Protein AF-A0A8A2VQ12-F1 (afdb_monomer)

Solvent-accessible surface area (backbone atoms only — not comparable to full-atom values): 3590 Å² total; per-residue (Å²): 136,65,42,25,41,33,42,43,91,81,82,66,48,73,45,83,32,44,61,74,51,48,55,50,32,49,76,64,9,38,93,88,78,54,48,81,51,56,76,87,39,43,50,69,54,64,91,81,83,78,94,69,92,75,88,129

InterPro domains:
  IPR055982 Protein of unknown function DUF7560 [PF24441] (1-43)

Nearest PDB structures (foldseek):
  8c6j-assembly1_v  TM=5.526E-01  e=9.599E-01  Homo sapiens
  8i0t-assembly1_r  TM=5.174E-01  e=2.087E+00  Homo sapiens
  8i0v-assembly1_q  TM=5.460E-01  e=3.077E+00  Homo sapiens
  9esi-assembly1_S  TM=6.150E-01  e=5.165E+00  Schizosaccharomyces pombe
  8i0t-assembly1_q  TM=5.484E-01  e=5.879E+00  Homo sapiens

Foldseek 3Di:
DWWWWAADPPVRDTDIDDPVRVVVCQVQPHPVPRDHDDPVRIHTPPPPDDDDDDDD

Mean predicted aligned error: 7.62 Å

Structure (mmCIF, N/CA/C/O 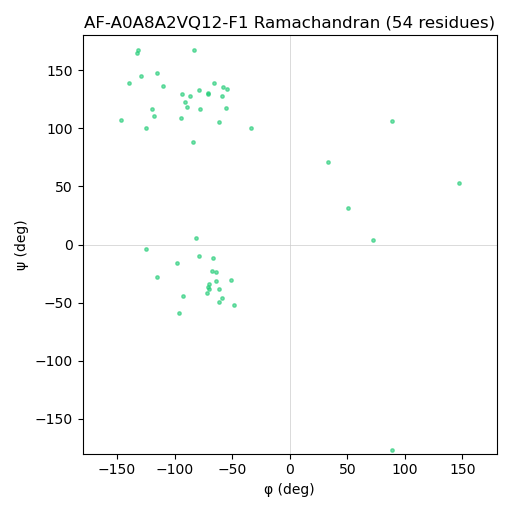backbone):
data_AF-A0A8A2VQ12-F1
#
_entry.id   AF-A0A8A2VQ12-F1
#
loop_
_atom_site.group_PDB
_atom_site.id
_atom_site.type_symbol
_atom_site.label_atom_id
_atom_site.label_alt_id
_atom_site.label_comp_id
_atom_site.label_asym_id
_atom_site.label_entity_id
_atom_site.label_seq_id
_atom_site.pdbx_PDB_ins_code
_atom_site.Cartn_x
_atom_site.Cartn_y
_atom_site.Cartn_z
_atom_site.occupancy
_atom_site.B_iso_or_equiv
_atom_site.auth_seq_id
_atom_site.auth_comp_id
_atom_site.auth_asym_id
_atom_site.auth_atom_id
_atom_site.pdbx_PDB_model_num
ATOM 1 N N . MET A 1 1 ? 2.980 -7.746 12.694 1.00 62.56 1 MET A N 1
ATOM 2 C CA . MET A 1 1 ? 2.317 -6.919 11.665 1.00 62.56 1 MET A CA 1
ATOM 3 C C . MET A 1 1 ? 2.873 -7.356 10.326 1.00 62.56 1 MET A C 1
ATOM 5 O O . MET A 1 1 ? 4.089 -7.341 10.185 1.00 62.56 1 MET A O 1
ATOM 9 N N . THR A 1 2 ? 2.023 -7.826 9.414 1.00 78.88 2 THR A N 1
ATOM 10 C CA . THR A 1 2 ? 2.441 -8.232 8.064 1.00 78.88 2 THR A CA 1
ATOM 11 C C . THR A 1 2 ? 2.614 -6.987 7.204 1.00 78.88 2 THR A C 1
ATOM 13 O O . THR A 1 2 ? 1.752 -6.103 7.218 1.00 78.88 2 THR A O 1
ATOM 16 N N . THR A 1 3 ? 3.729 -6.919 6.483 1.00 84.62 3 THR A N 1
ATOM 17 C CA . THR A 1 3 ? 4.017 -5.845 5.534 1.00 84.62 3 THR A CA 1
ATOM 18 C C . THR A 1 3 ? 3.958 -6.421 4.128 1.00 84.62 3 THR A C 1
ATOM 20 O O . THR A 1 3 ? 4.479 -7.504 3.864 1.00 84.62 3 THR A O 1
ATOM 23 N N . TYR A 1 4 ? 3.320 -5.687 3.228 1.00 89.62 4 TYR A N 1
ATOM 24 C CA . TYR A 1 4 ? 3.230 -6.012 1.815 1.00 89.62 4 TYR A CA 1
ATOM 25 C C . TYR A 1 4 ? 3.955 -4.940 1.010 1.00 89.62 4 TYR A C 1
ATOM 27 O O . TYR A 1 4 ? 3.951 -3.768 1.374 1.00 89.62 4 TYR A O 1
ATOM 35 N N . GLU A 1 5 ? 4.544 -5.320 -0.107 1.00 92.25 5 GLU A N 1
ATOM 36 C CA . GLU A 1 5 ? 5.031 -4.399 -1.116 1.00 92.25 5 GLU A CA 1
ATOM 37 C C . GLU A 1 5 ? 3.945 -4.228 -2.178 1.00 92.25 5 GLU A C 1
ATOM 39 O O . GLU A 1 5 ? 3.628 -5.149 -2.932 1.00 92.25 5 GLU A O 1
ATOM 44 N N . PHE A 1 6 ? 3.325 -3.051 -2.205 1.00 92.31 6 PHE A N 1
ATOM 45 C CA . PHE A 1 6 ? 2.352 -2.695 -3.228 1.00 92.31 6 PHE A CA 1
ATOM 46 C C . PHE A 1 6 ? 3.070 -2.114 -4.442 1.00 92.31 6 PHE A C 1
ATOM 48 O O . PHE A 1 6 ? 3.798 -1.133 -4.292 1.00 92.31 6 PHE A O 1
ATOM 55 N N . THR A 1 7 ? 2.807 -2.647 -5.637 1.00 93.56 7 THR A N 1
ATOM 56 C CA . THR A 1 7 ? 3.294 -2.086 -6.905 1.00 93.56 7 THR A CA 1
ATOM 57 C C . THR A 1 7 ? 2.130 -1.693 -7.806 1.00 93.56 7 THR A C 1
ATOM 59 O O . THR A 1 7 ? 1.372 -2.537 -8.275 1.00 93.56 7 THR A O 1
ATOM 62 N N . CYS A 1 8 ? 2.001 -0.399 -8.106 1.00 93.62 8 CYS A N 1
ATOM 63 C CA . CYS A 1 8 ? 0.972 0.068 -9.037 1.00 93.62 8 CYS A CA 1
ATOM 6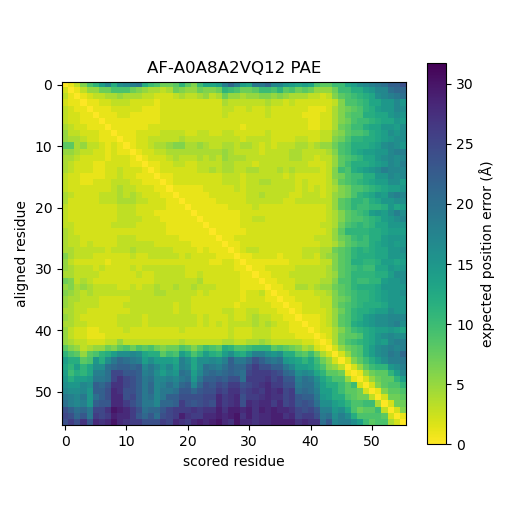4 C C . CYS A 1 8 ? 1.305 -0.353 -10.486 1.00 93.62 8 CYS A C 1
ATOM 66 O O . CYS A 1 8 ? 2.404 -0.041 -10.944 1.00 93.62 8 CYS A O 1
ATOM 68 N N . PRO A 1 9 ? 0.376 -0.958 -11.251 1.00 90.38 9 PRO A N 1
ATOM 69 C CA . PRO A 1 9 ? 0.630 -1.362 -12.641 1.00 90.38 9 PRO A CA 1
ATOM 70 C C . PRO A 1 9 ? 0.821 -0.180 -13.606 1.00 90.38 9 PRO A C 1
ATOM 72 O O . PRO A 1 9 ? 1.447 -0.332 -14.649 1.00 90.38 9 PRO A O 1
ATOM 75 N N . ASP A 1 10 ? 0.299 0.996 -13.257 1.00 92.00 10 ASP A N 1
ATOM 76 C CA . ASP A 1 10 ? 0.270 2.171 -14.132 1.00 92.00 10 ASP A CA 1
ATOM 77 C C . ASP A 1 10 ? 1.452 3.103 -13.834 1.00 92.00 10 ASP A C 1
ATOM 79 O O . ASP A 1 10 ? 2.354 3.295 -14.647 1.00 92.00 10 ASP A O 1
ATOM 83 N N . CYS A 1 11 ? 1.536 3.583 -12.591 1.00 93.38 11 CYS A N 1
ATOM 84 C CA . CYS A 1 11 ? 2.626 4.458 -12.162 1.00 93.38 11 CYS A CA 1
ATOM 85 C C . CYS A 1 11 ? 3.930 3.715 -11.865 1.00 93.38 11 CYS A C 1
ATOM 87 O O . CYS A 1 11 ? 4.947 4.362 -11.609 1.00 93.38 11 CYS A O 1
ATOM 89 N N . ARG A 1 12 ? 3.895 2.376 -11.819 1.00 8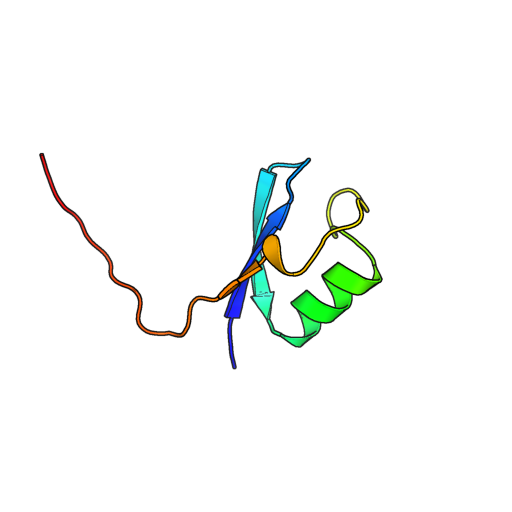9.75 12 ARG A N 1
ATOM 90 C CA . ARG A 1 12 ? 5.037 1.503 -11.492 1.00 89.75 12 ARG A CA 1
ATOM 91 C C . ARG A 1 12 ? 5.762 1.900 -10.205 1.00 89.75 12 ARG A C 1
ATOM 93 O O . ARG A 1 12 ? 6.971 1.730 -10.071 1.00 89.75 12 ARG A O 1
ATOM 100 N N . ARG A 1 13 ? 5.011 2.452 -9.248 1.00 88.75 13 ARG A N 1
ATOM 101 C CA . ARG A 1 13 ? 5.516 2.843 -7.933 1.00 88.75 13 ARG A CA 1
ATOM 102 C C . ARG A 1 13 ? 5.361 1.673 -6.971 1.00 88.75 13 ARG A C 1
ATOM 104 O O . ARG A 1 13 ? 4.237 1.220 -6.770 1.00 88.75 13 ARG A O 1
ATOM 111 N N . ALA A 1 14 ? 6.476 1.252 -6.381 1.00 90.44 14 ALA A N 1
ATOM 112 C CA . ALA A 1 14 ? 6.515 0.296 -5.283 1.00 90.44 14 ALA A CA 1
ATOM 113 C C . ALA A 1 14 ? 6.537 1.040 -3.939 1.00 90.44 14 ALA A C 1
ATOM 115 O O . ALA A 1 14 ? 7.342 1.961 -3.767 1.00 90.44 14 ALA A O 1
ATOM 116 N N . ILE A 1 15 ? 5.649 0.676 -3.012 1.00 89.44 15 ILE A N 1
ATOM 117 C CA . ILE A 1 15 ? 5.623 1.206 -1.641 1.00 89.44 15 ILE A CA 1
ATOM 118 C C . ILE A 1 15 ? 5.312 0.094 -0.629 1.00 89.44 15 ILE A C 1
ATOM 120 O O . ILE A 1 15 ? 4.427 -0.728 -0.880 1.00 89.44 15 ILE A O 1
ATOM 124 N N . PRO A 1 16 ? 5.986 0.077 0.534 1.00 90.00 16 PRO A N 1
ATOM 125 C CA . PRO A 1 16 ? 5.618 -0.814 1.621 1.00 90.00 16 PRO A CA 1
ATOM 126 C C . PRO A 1 16 ? 4.300 -0.346 2.243 1.00 90.00 16 PRO A C 1
ATOM 128 O O . PRO A 1 16 ? 4.134 0.823 2.597 1.00 90.00 16 PRO A O 1
ATOM 131 N N . VAL A 1 17 ? 3.359 -1.268 2.389 1.00 90.44 17 VAL A N 1
ATOM 132 C CA . VAL A 1 17 ? 2.044 -1.036 2.976 1.00 90.44 17 VAL A CA 1
ATOM 133 C C . VAL A 1 17 ? 1.777 -2.071 4.059 1.00 90.44 17 VAL A C 1
ATOM 135 O O . VAL A 1 17 ? 2.185 -3.227 3.973 1.00 90.44 17 VAL A O 1
ATOM 138 N N . THR A 1 18 ? 1.081 -1.657 5.106 1.00 92.12 18 THR A N 1
ATOM 139 C CA . THR A 1 18 ? 0.564 -2.584 6.116 1.00 92.12 18 THR A CA 1
ATOM 140 C C . THR A 1 18 ? -0.757 -3.193 5.651 1.00 92.12 18 THR A C 1
ATOM 142 O O . THR A 1 18 ? -1.373 -2.708 4.704 1.00 92.12 18 THR A O 1
ATOM 145 N N . ASP A 1 19 ? -1.221 -4.233 6.337 1.00 89.94 19 ASP A N 1
ATOM 146 C CA . ASP A 1 19 ? -2.530 -4.849 6.093 1.00 89.94 19 ASP A CA 1
ATOM 147 C C . ASP A 1 19 ? -3.705 -3.840 5.992 1.00 89.94 19 ASP A C 1
ATOM 149 O O . ASP A 1 19 ? -4.346 -3.796 4.941 1.00 89.94 19 ASP A O 1
ATOM 153 N N . PRO A 1 20 ? -3.930 -2.913 6.953 1.00 91.69 20 PRO A N 1
ATOM 154 C CA . PRO A 1 20 ? -4.996 -1.913 6.817 1.00 91.69 20 PRO A CA 1
ATOM 155 C C . PRO A 1 20 ? -4.778 -0.948 5.641 1.00 91.69 20 PRO A C 1
ATOM 157 O O . PRO A 1 20 ? -5.739 -0.486 5.027 1.00 91.69 20 PRO A O 1
ATOM 160 N N . MET A 1 21 ? -3.523 -0.646 5.290 1.00 91.06 21 MET A N 1
ATOM 161 C CA . MET A 1 21 ? -3.214 0.197 4.130 1.00 91.06 21 MET A CA 1
ATOM 162 C C . MET A 1 21 ? -3.498 -0.526 2.812 1.00 91.06 21 MET A C 1
ATOM 164 O O . MET A 1 21 ? -3.958 0.111 1.864 1.00 91.06 21 MET A O 1
ATOM 168 N N . ARG A 1 22 ? -3.251 -1.838 2.741 1.00 92.06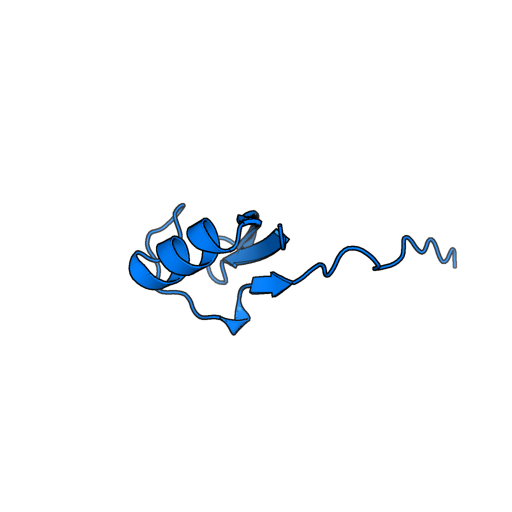 22 ARG A N 1
ATOM 169 C CA . ARG A 1 22 ? -3.592 -2.672 1.584 1.00 92.06 22 ARG A CA 1
ATOM 170 C C . ARG A 1 22 ? -5.098 -2.675 1.350 1.00 92.06 22 ARG A C 1
ATOM 172 O O . ARG A 1 22 ? -5.521 -2.371 0.237 1.00 92.06 22 ARG A O 1
ATOM 179 N N . GLU A 1 23 ? -5.892 -2.930 2.387 1.00 92.00 23 GLU A N 1
A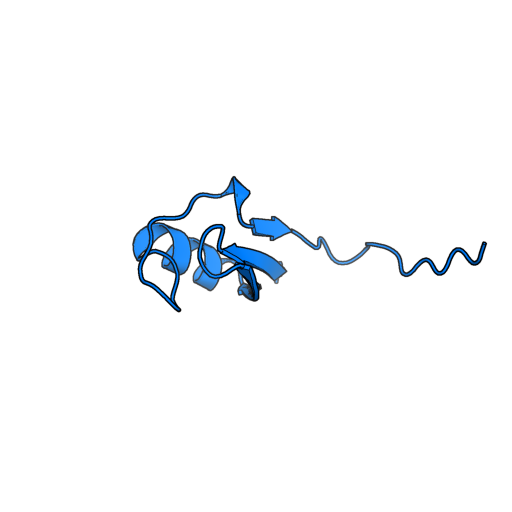TOM 180 C CA . GLU A 1 23 ? -7.359 -2.900 2.291 1.00 92.00 23 GLU A CA 1
ATOM 181 C C . GLU A 1 23 ? -7.864 -1.526 1.828 1.00 92.00 23 GLU A C 1
ATOM 183 O O . GLU A 1 23 ? -8.640 -1.429 0.875 1.00 92.00 23 GLU A O 1
ATOM 188 N N . ALA A 1 24 ? -7.343 -0.442 2.415 1.00 92.94 24 ALA A N 1
ATOM 189 C CA . ALA A 1 24 ? -7.686 0.915 1.997 1.00 92.94 24 ALA A CA 1
ATOM 190 C C . ALA A 1 24 ? -7.292 1.202 0.538 1.00 92.94 24 ALA A C 1
ATOM 192 O O . ALA A 1 24 ? -8.045 1.855 -0.183 1.00 92.94 24 ALA A O 1
ATOM 193 N N . THR A 1 25 ? -6.142 0.699 0.087 1.00 91.88 25 THR A N 1
ATOM 194 C CA . THR A 1 25 ? -5.655 0.874 -1.290 1.00 91.88 25 THR A CA 1
ATOM 195 C C . THR A 1 25 ? -6.493 0.072 -2.289 1.00 91.88 25 THR A C 1
ATOM 197 O O . THR A 1 25 ? -6.728 0.534 -3.400 1.00 91.88 25 THR A O 1
ATOM 200 N N . MET A 1 26 ? -7.007 -1.101 -1.913 1.00 92.19 26 MET A N 1
ATOM 201 C CA . MET A 1 26 ? -7.951 -1.844 -2.757 1.00 92.19 26 MET A CA 1
ATOM 202 C C . MET A 1 26 ? -9.319 -1.158 -2.832 1.00 92.19 26 MET A C 1
ATOM 204 O O . MET A 1 26 ? -9.917 -1.116 -3.904 1.00 92.19 26 MET A O 1
ATOM 208 N N . ALA A 1 27 ? -9.794 -0.582 -1.724 1.00 94.19 27 ALA A N 1
ATOM 209 C CA . ALA A 1 27 ? -11.079 0.113 -1.678 1.00 94.19 27 ALA A CA 1
ATOM 210 C C . ALA A 1 27 ? -11.066 1.458 -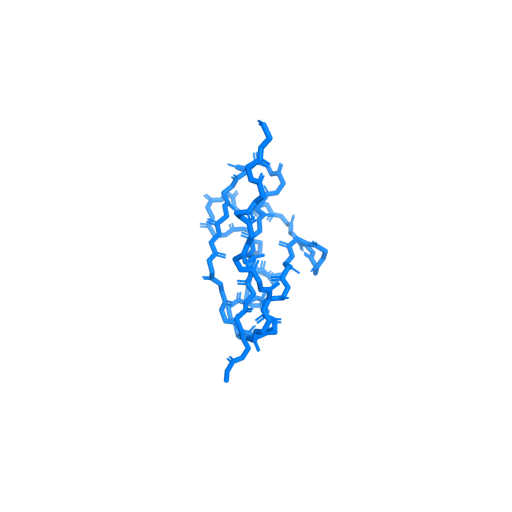2.428 1.00 94.19 27 ALA A C 1
ATOM 212 O O . ALA A 1 27 ? -12.020 1.780 -3.130 1.00 94.19 27 ALA A O 1
ATOM 213 N N . ASN A 1 28 ? -9.992 2.242 -2.286 1.00 93.06 28 ASN A N 1
ATOM 214 C CA . ASN A 1 28 ? -9.895 3.593 -2.854 1.00 93.06 28 ASN A CA 1
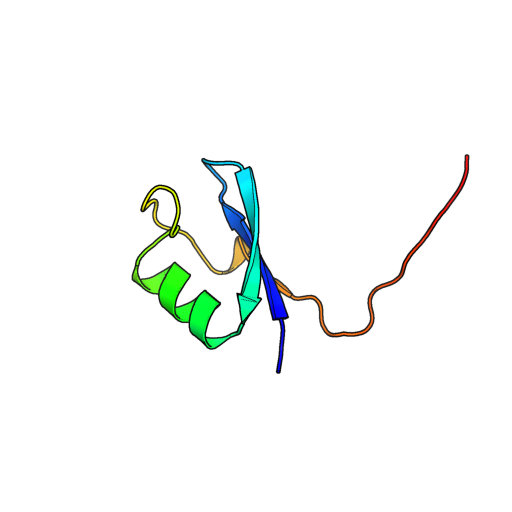ATOM 215 C C . ASN A 1 28 ? -9.125 3.643 -4.184 1.00 93.06 28 ASN A C 1
ATOM 217 O O . ASN A 1 28 ? -9.213 4.632 -4.907 1.00 93.06 28 ASN A O 1
ATOM 221 N N . GLY A 1 29 ? -8.366 2.598 -4.515 1.00 91.88 29 GLY A N 1
ATOM 222 C CA . GLY A 1 29 ? -7.418 2.607 -5.623 1.00 91.88 29 GLY A CA 1
ATOM 223 C C . GLY A 1 29 ? -6.026 3.095 -5.211 1.00 91.88 29 GLY A C 1
ATOM 224 O O . GLY A 1 29 ? -5.730 3.363 -4.045 1.00 91.88 29 GLY A O 1
ATOM 225 N N . CYS A 1 30 ? -5.132 3.191 -6.192 1.00 92.56 30 CYS A N 1
ATOM 226 C CA . CYS A 1 30 ? -3.752 3.602 -5.977 1.00 92.56 30 CYS A CA 1
ATOM 227 C C . CYS A 1 30 ? -3.686 5.010 -5.348 1.00 92.56 30 CYS A C 1
ATOM 229 O O . CYS A 1 30 ? -4.206 5.949 -5.947 1.00 92.56 30 CYS A O 1
ATOM 231 N N . PRO A 1 31 ? -2.967 5.218 -4.230 1.00 89.06 31 PRO A N 1
ATOM 232 C CA . PRO A 1 31 ? -2.873 6.532 -3.584 1.00 89.06 31 PRO A CA 1
ATOM 233 C C . PRO A 1 31 ? -2.132 7.590 -4.421 1.00 89.06 31 PRO A C 1
ATOM 235 O O . PRO A 1 31 ? -2.153 8.765 -4.077 1.00 89.06 31 PRO A O 1
ATOM 238 N N . VAL A 1 32 ? -1.454 7.185 -5.502 1.00 89.62 32 VAL A N 1
ATOM 239 C CA . VAL A 1 32 ? -0.694 8.089 -6.380 1.00 89.62 32 VAL A CA 1
ATOM 240 C C . VAL A 1 32 ? -1.537 8.581 -7.557 1.00 89.62 32 VAL A C 1
ATOM 242 O O . VAL A 1 32 ? -1.498 9.762 -7.879 1.00 89.62 32 VAL A O 1
ATOM 245 N N . CYS A 1 33 ? -2.287 7.691 -8.214 1.00 93.81 33 CYS A N 1
ATOM 246 C CA . CYS A 1 33 ? -3.030 8.011 -9.441 1.00 93.81 33 CYS A CA 1
ATOM 247 C C . CYS A 1 33 ? -4.530 7.706 -9.391 1.00 93.81 33 CYS A C 1
ATOM 249 O O . CYS A 1 33 ? -5.231 7.962 -10.364 1.00 93.81 33 CYS A O 1
ATOM 251 N N . GLY A 1 34 ? -5.029 7.118 -8.304 1.00 91.00 34 GLY A N 1
ATOM 252 C CA . GLY A 1 34 ? -6.439 6.761 -8.129 1.00 91.00 34 GLY A CA 1
ATOM 253 C C . GLY A 1 34 ? -6.918 5.567 -8.961 1.00 91.00 34 GLY A C 1
ATOM 254 O O . GLY A 1 34 ? -8.101 5.243 -8.934 1.00 91.00 34 GLY A O 1
ATOM 255 N N . ARG A 1 35 ? -6.040 4.887 -9.711 1.00 92.50 35 ARG A N 1
ATOM 256 C CA . ARG A 1 35 ? -6.431 3.710 -10.502 1.00 92.50 35 ARG A CA 1
ATOM 257 C C . ARG A 1 35 ? -6.864 2.559 -9.596 1.00 92.50 35 ARG A C 1
ATOM 259 O O . ARG A 1 35 ? -6.202 2.276 -8.602 1.00 92.50 35 ARG A O 1
ATOM 266 N N . SER A 1 36 ? -7.926 1.858 -9.981 1.00 93.50 36 SER A N 1
ATOM 267 C CA . SER A 1 36 ? -8.351 0.617 -9.334 1.00 93.50 36 SER A CA 1
ATOM 268 C C . SER A 1 36 ? -7.233 -0.422 -9.363 1.00 93.50 36 SER A C 1
ATOM 270 O O . SER A 1 36 ? -6.575 -0.617 -10.386 1.00 93.50 36 SER A O 1
ATOM 272 N N . VAL A 1 37 ? -7.028 -1.084 -8.231 1.00 92.31 37 VAL A N 1
ATOM 273 C CA . VAL A 1 37 ? -5.990 -2.097 -8.034 1.00 92.31 37 VAL A CA 1
ATOM 274 C C . VAL A 1 37 ? -6.590 -3.326 -7.367 1.00 92.31 37 VAL A C 1
ATOM 276 O O . VAL A 1 37 ? -7.698 -3.284 -6.840 1.00 92.31 37 VAL A O 1
ATOM 279 N N . SER A 1 38 ? -5.871 -4.439 -7.406 1.00 91.38 38 SER A N 1
ATOM 280 C CA . SER A 1 38 ? -6.318 -5.721 -6.869 1.00 91.38 38 SER A CA 1
ATOM 281 C C . SER A 1 38 ? -5.242 -6.354 -5.997 1.00 91.38 38 SER A C 1
ATOM 283 O O . SER A 1 38 ? -4.086 -5.935 -6.016 1.00 91.38 38 SER A O 1
ATOM 285 N N . ALA A 1 39 ? -5.634 -7.388 -5.254 1.00 89.44 39 ALA A N 1
ATOM 286 C CA . ALA A 1 39 ? -4.775 -8.152 -4.352 1.00 89.44 39 ALA A CA 1
ATOM 287 C C . ALA A 1 39 ? -3.464 -8.651 -4.988 1.00 89.44 39 ALA A C 1
ATOM 289 O O . ALA A 1 39 ? -2.465 -8.747 -4.286 1.00 89.44 39 ALA A O 1
ATOM 290 N N . ASP A 1 40 ? -3.470 -8.928 -6.295 1.00 90.44 40 ASP A N 1
ATOM 291 C CA . ASP A 1 40 ? -2.313 -9.391 -7.073 1.00 90.44 40 ASP A CA 1
ATOM 292 C C . ASP A 1 40 ? -1.171 -8.359 -7.137 1.00 90.44 40 ASP A C 1
ATOM 294 O O . ASP A 1 40 ? -0.002 -8.698 -7.275 1.00 90.44 40 ASP A O 1
ATOM 298 N N . HIS A 1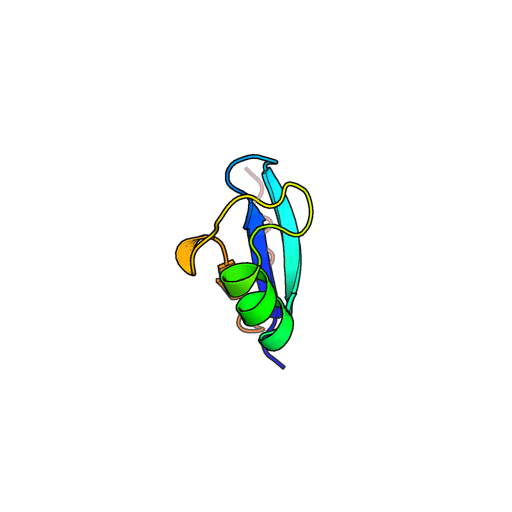 41 ? -1.492 -7.077 -6.949 1.00 91.69 41 HIS A N 1
ATOM 299 C CA . HIS A 1 41 ? -0.509 -5.993 -6.935 1.00 91.69 41 HIS A CA 1
ATOM 300 C C . HIS A 1 41 ? 0.220 -5.839 -5.592 1.00 91.69 41 HIS A C 1
ATOM 302 O O . HIS A 1 41 ? 0.984 -4.887 -5.423 1.00 91.69 41 HIS A O 1
ATOM 308 N N . PHE A 1 42 ? -0.019 -6.739 -4.634 1.00 91.38 42 PHE A N 1
ATOM 309 C CA . PHE A 1 42 ? 0.594 -6.727 -3.309 1.00 91.38 42 PHE A CA 1
ATOM 310 C C . PHE A 1 42 ? 1.417 -8.000 -3.101 1.00 91.38 42 PHE A C 1
ATOM 312 O O . PHE A 1 42 ? 0.863 -9.085 -2.928 1.00 91.38 42 PHE A O 1
ATOM 319 N N . ALA A 1 43 ? 2.741 -7.868 -3.056 1.00 88.44 43 ALA A N 1
ATOM 320 C CA . ALA A 1 43 ? 3.640 -8.961 -2.704 1.00 88.44 43 ALA A CA 1
ATOM 321 C C . ALA A 1 43 ? 3.849 -8.981 -1.182 1.00 88.44 43 ALA A C 1
ATOM 323 O O . ALA A 1 43 ? 4.332 -8.013 -0.605 1.00 88.44 43 ALA A O 1
ATOM 324 N N . GLY A 1 44 ? 3.461 -10.054 -0.494 1.00 79.62 44 GLY A N 1
ATOM 325 C CA . GLY A 1 44 ? 3.697 -10.174 0.948 1.00 79.62 44 GLY A CA 1
ATOM 326 C C . GLY A 1 44 ? 5.140 -10.564 1.250 1.00 79.62 44 GLY A C 1
ATOM 327 O O . GLY A 1 44 ? 5.534 -11.685 0.930 1.00 79.62 44 GLY A O 1
ATOM 328 N N . ASP A 1 45 ? 5.899 -9.698 1.928 1.00 60.84 45 ASP A N 1
ATOM 329 C CA . 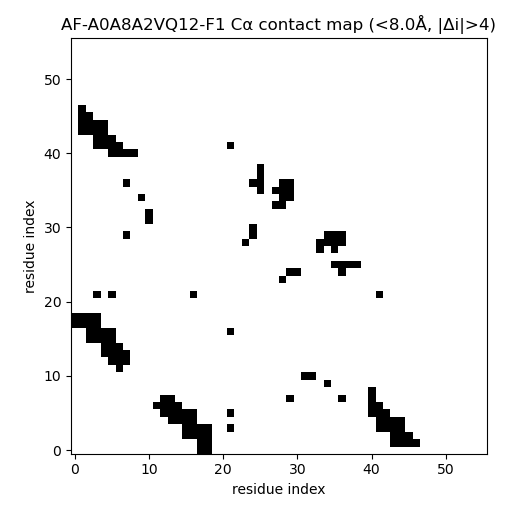ASP A 1 45 ? 7.119 -10.133 2.611 1.00 60.84 45 ASP A CA 1
ATOM 330 C C . ASP A 1 45 ? 6.682 -10.683 3.970 1.00 60.84 45 ASP A C 1
ATOM 332 O O . ASP A 1 45 ? 6.546 -9.978 4.975 1.00 60.84 45 ASP A O 1
ATOM 336 N N . SER A 1 46 ? 6.368 -11.978 3.992 1.00 53.69 46 SER A N 1
ATOM 337 C CA . SER A 1 46 ? 6.388 -12.701 5.259 1.00 53.69 46 SER A CA 1
ATOM 338 C C . SER A 1 46 ? 7.830 -12.616 5.739 1.00 53.69 46 SER A C 1
ATOM 340 O O . SER A 1 46 ? 8.677 -13.263 5.134 1.00 53.69 46 SER A O 1
ATOM 342 N N . VAL A 1 47 ? 8.109 -11.778 6.744 1.00 54.44 47 VAL A N 1
ATOM 343 C CA . VAL A 1 47 ? 9.435 -11.580 7.356 1.00 54.44 47 VAL A CA 1
ATOM 344 C C . VAL A 1 47 ? 10.229 -12.897 7.343 1.00 54.44 47 VAL A C 1
ATOM 346 O O . VAL A 1 47 ? 9.974 -13.783 8.158 1.00 54.44 47 VAL A O 1
ATOM 349 N N . GLY A 1 48 ? 11.146 -13.049 6.376 1.00 52.41 48 GLY A N 1
ATOM 350 C CA . GLY A 1 48 ? 11.867 -14.313 6.153 1.00 52.41 48 GLY A CA 1
ATOM 351 C C . GLY A 1 48 ? 12.230 -14.625 4.693 1.00 52.41 48 GLY A C 1
ATOM 352 O O . GLY A 1 48 ? 11.902 -15.703 4.207 1.00 52.41 48 GLY A O 1
ATOM 353 N N . GLY A 1 49 ? 12.897 -13.701 3.981 1.00 48.34 49 GLY A N 1
ATOM 354 C CA . GLY A 1 49 ? 12.879 -13.718 2.508 1.00 48.34 49 GLY A CA 1
ATOM 355 C C . GLY A 1 49 ? 14.144 -13.966 1.672 1.00 48.34 49 GLY A C 1
ATOM 356 O O . GLY A 1 49 ? 14.006 -14.525 0.591 1.00 48.34 49 GLY A O 1
ATOM 357 N N . ARG A 1 50 ? 15.353 -13.633 2.160 1.00 56.38 50 ARG A N 1
ATOM 358 C CA . ARG A 1 50 ? 16.692 -13.742 1.505 1.00 56.38 50 ARG A CA 1
ATOM 359 C C . ARG A 1 50 ? 17.179 -12.548 0.663 1.00 56.38 50 ARG A C 1
ATOM 361 O O . ARG A 1 50 ? 16.906 -12.413 -0.523 1.00 56.38 50 ARG A O 1
ATOM 368 N N . ARG A 1 51 ? 18.138 -11.836 1.265 1.00 65.75 51 ARG A N 1
ATOM 369 C CA . ARG A 1 51 ? 19.317 -11.296 0.574 1.00 65.75 51 ARG A CA 1
ATOM 370 C C . ARG A 1 51 ? 20.054 -12.447 -0.133 1.00 65.75 51 ARG A C 1
ATOM 372 O O . ARG A 1 51 ? 20.539 -13.344 0.552 1.00 65.75 51 ARG A O 1
ATOM 379 N N . ARG A 1 52 ? 20.165 -12.415 -1.460 1.00 59.06 52 ARG A N 1
ATOM 380 C CA . ARG A 1 52 ? 21.229 -13.059 -2.265 1.00 59.06 52 ARG A CA 1
ATOM 381 C C . ARG A 1 52 ? 21.424 -12.114 -3.460 1.00 59.06 52 ARG A C 1
ATOM 383 O O . ARG A 1 52 ? 20.493 -11.977 -4.236 1.00 59.06 52 ARG A O 1
ATOM 390 N N . SER A 1 53 ? 22.489 -11.321 -3.610 1.00 63.62 53 SER A N 1
ATOM 391 C CA . SER A 1 53 ? 23.909 -11.701 -3.584 1.00 63.62 53 SER A CA 1
ATOM 392 C C . SER A 1 53 ? 24.089 -13.102 -4.155 1.00 63.62 53 SER A C 1
ATOM 394 O O . SER A 1 53 ? 24.302 -14.063 -3.422 1.00 63.62 53 SER A O 1
ATOM 396 N N . LEU A 1 54 ? 23.913 -13.226 -5.468 1.00 59.97 54 LEU A N 1
ATOM 397 C CA . LEU A 1 54 ? 24.678 -14.204 -6.221 1.00 59.97 54 LEU A CA 1
ATOM 398 C C . LEU A 1 54 ? 25.382 -13.443 -7.338 1.00 59.97 54 LEU A C 1
ATOM 400 O O . LEU A 1 54 ? 24.769 -13.032 -8.317 1.00 59.97 54 LEU A O 1
ATOM 404 N N . GLU A 1 55 ? 26.652 -13.187 -7.072 1.00 69.19 55 GLU A N 1
ATOM 405 C CA . GLU A 1 55 ? 27.672 -12.765 -8.017 1.00 69.19 55 GLU A CA 1
ATOM 406 C C . GLU A 1 55 ? 27.727 -13.763 -9.188 1.00 69.19 55 GLU A C 1
ATOM 408 O O . GLU A 1 55 ? 27.722 -14.977 -8.960 1.00 69.19 55 GLU A O 1
ATOM 413 N N . LEU A 1 56 ? 27.769 -13.248 -10.420 1.00 62.75 56 LEU A N 1
ATOM 414 C CA . LEU A 1 56 ? 28.201 -13.953 -11.629 1.00 62.75 56 LEU A CA 1
ATOM 415 C C . LEU A 1 56 ? 28.818 -12.942 -12.595 1.00 62.75 56 LEU A C 1
ATOM 417 O O . LEU A 1 56 ? 28.164 -11.900 -12.832 1.00 62.75 56 LEU A O 1
#

Radius of gyration: 12.91 Å; Cα contacts (8 Å, |Δi|>4): 75; chains: 1; bounding box: 39×22×26 Å

Sequence (56 aa):
MTTYEFTCPDCRRAIPVTDPMREATMANGCPVCGRSVSADHFAGDSVGGRRRSLEL

Secondary structure (DSSP, 8-state):
--EEEEE-TTT--EEEEEHHHHHHHHHH--TTT-----GGGEEEE-S---------

Organism: NCBI:txid2816475

pLDDT: mean 83.4, std 13.87, range [48.34, 94.19]